Protein AF-A0AAI8YRB6-F1 (afdb_monomer_lite)

InterPro domains:
  IPR010730 Heterokaryon incompatibility [PF06985] (1-73)
  IPR052895 Heterokaryon Regulation/Transcriptional Modulator [PTHR24148] (1-99)

Radius of gyration: 14.08 Å; chains: 1; bounding box: 38×23×35 Å

Sequence (103 aa):
MHEIYQKATRTIAWLGEGEDDGEFALGSGYAGRKALVEPHLVDGYDKEYETRGWTAVLALMKRPCWQRLWVMQGIALSSQPPRAMCGRTGIQWGTLTAALAHE

pLDDT: mean 84.1, std 7.28, range [53.16, 92.31]

Secondary structure (DSSP, 8-state):
-HHHHHH-S--EEE---STTTHHHHSTTTHHHHHHHS-GGGSTT--HHHHHHHHHHHHHHHTSGGGG-HHHHHHHHS-SS--EEEETTEEEEHHHHHHHHH--

Foldseek 3Di:
DLVVQAPDPAFEQELEACPLVLQLLAAVHQLLCLQPPPQVPDVVRDPVSVVSNVSNVVVSVPGCSVVDPVSVCSCPSHNDFHWYDHHPGIDGNVSNVSSVVPD

Organism: NCBI:txid111012

Structure (mmCIF, N/CA/C/O backbone):
data_AF-A0AAI8YRB6-F1
#
_entry.id   AF-A0AAI8YRB6-F1
#
loop_
_atom_site.group_PDB
_atom_site.id
_atom_site.type_symbol
_atom_site.label_atom_id
_atom_site.label_alt_id
_atom_site.label_comp_id
_atom_site.label_asym_id
_atom_site.label_entity_id
_atom_site.label_seq_id
_atom_site.pdbx_PDB_ins_code
_atom_site.Cartn_x
_atom_site.Cartn_y
_atom_site.Cartn_z
_atom_site.occupancy
_atom_site.B_iso_or_equiv
_atom_site.auth_seq_id
_atom_site.auth_comp_id
_atom_site.auth_asym_id
_atom_site.auth_atom_id
_atom_site.pdbx_PDB_model_num
ATOM 1 N N . MET A 1 1 ? -15.456 1.646 14.570 1.00 68.19 1 MET A N 1
ATOM 2 C CA . MET A 1 1 ? -14.446 1.334 13.529 1.00 68.19 1 MET A CA 1
ATOM 3 C C . MET A 1 1 ? -13.039 1.204 14.101 1.00 68.19 1 MET A C 1
ATOM 5 O O . MET A 1 1 ? -12.440 0.163 13.887 1.00 68.19 1 MET A O 1
ATOM 9 N N . HIS A 1 2 ? -12.534 2.177 14.871 1.00 74.31 2 HIS A N 1
ATOM 10 C CA . HIS A 1 2 ? -11.215 2.093 15.527 1.00 74.31 2 HIS A CA 1
ATOM 11 C C . HIS A 1 2 ? -10.998 0.797 16.332 1.00 74.31 2 HIS A C 1
ATOM 13 O O . HIS A 1 2 ? -10.005 0.111 16.124 1.00 74.31 2 HIS A O 1
ATOM 19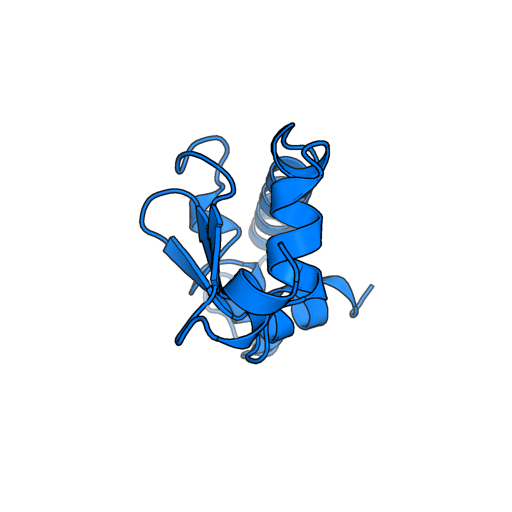 N N . GLU A 1 3 ? -11.968 0.399 17.162 1.00 80.81 3 GLU A N 1
ATOM 20 C CA . GLU A 1 3 ? -11.866 -0.833 17.961 1.00 80.81 3 GLU A CA 1
ATOM 21 C C . GLU A 1 3 ? -11.701 -2.111 17.129 1.00 80.81 3 GLU A C 1
ATOM 23 O O . GLU A 1 3 ? -11.090 -3.066 17.599 1.00 80.81 3 GLU A O 1
ATOM 28 N N . ILE A 1 4 ? -12.228 -2.141 15.899 1.00 81.62 4 ILE A N 1
ATOM 29 C CA . ILE A 1 4 ? -12.124 -3.306 15.012 1.00 81.62 4 ILE A CA 1
ATOM 30 C C . ILE A 1 4 ? -10.680 -3.444 14.526 1.00 81.62 4 ILE A C 1
ATOM 32 O O . ILE A 1 4 ? -10.100 -4.518 14.643 1.00 81.62 4 ILE A O 1
ATOM 36 N N . TYR A 1 5 ? -10.076 -2.354 14.045 1.00 80.69 5 TYR A N 1
ATOM 37 C CA . TYR A 1 5 ? -8.688 -2.362 13.570 1.00 80.69 5 TYR A CA 1
ATOM 38 C C . TYR A 1 5 ? -7.672 -2.526 14.705 1.00 80.69 5 TYR A C 1
ATOM 40 O O . TYR A 1 5 ? -6.656 -3.190 14.520 1.00 80.69 5 TYR A O 1
ATOM 48 N N . GLN A 1 6 ? -7.965 -2.005 15.899 1.00 80.81 6 GLN A N 1
ATOM 49 C CA . GLN A 1 6 ? -7.118 -2.225 17.071 1.00 80.81 6 GLN A CA 1
ATOM 50 C C . GLN A 1 6 ? -7.127 -3.680 17.552 1.00 80.81 6 GLN A C 1
ATOM 52 O O . GLN A 1 6 ? -6.080 -4.198 17.939 1.00 80.81 6 GLN A O 1
ATOM 57 N N . LYS A 1 7 ? -8.294 -4.337 17.547 1.00 85.56 7 LYS A N 1
ATOM 58 C CA . LYS A 1 7 ? -8.442 -5.727 18.011 1.00 85.56 7 LYS A CA 1
ATOM 59 C C . LYS A 1 7 ? -8.115 -6.762 16.930 1.00 85.56 7 LYS A C 1
ATOM 61 O O . LYS A 1 7 ? -8.029 -7.948 17.241 1.00 85.56 7 LYS A O 1
ATOM 66 N N . ALA A 1 8 ? -7.944 -6.345 15.677 1.00 84.81 8 ALA A N 1
ATOM 67 C CA . ALA A 1 8 ? -7.574 -7.240 14.591 1.00 84.81 8 ALA A CA 1
ATOM 68 C C . ALA A 1 8 ? -6.159 -7.796 14.801 1.00 84.81 8 ALA A C 1
ATOM 70 O O . ALA A 1 8 ? -5.210 -7.054 15.036 1.00 84.81 8 ALA A O 1
ATOM 71 N N . THR A 1 9 ? -5.997 -9.112 14.646 1.00 86.31 9 THR A N 1
ATOM 72 C CA . THR A 1 9 ? -4.676 -9.761 14.699 1.00 86.31 9 THR A CA 1
ATOM 73 C C . THR A 1 9 ? -3.753 -9.261 13.589 1.00 86.31 9 THR A C 1
ATOM 75 O O . THR A 1 9 ? -2.540 -9.203 13.764 1.00 86.31 9 THR A O 1
ATOM 78 N N . ARG A 1 10 ? -4.319 -8.921 12.425 1.00 86.62 10 ARG A N 1
ATOM 79 C CA . ARG A 1 10 ? -3.587 -8.361 11.292 1.00 86.62 10 ARG A CA 1
ATOM 80 C C . ARG A 1 10 ? -4.535 -7.614 10.368 1.00 86.62 10 ARG A C 1
ATOM 82 O O . ARG A 1 10 ? -5.579 -8.147 10.001 1.00 86.62 10 ARG A O 1
ATOM 89 N N . THR A 1 11 ? -4.119 -6.432 9.930 1.00 90.69 11 THR A N 1
ATOM 90 C CA . THR A 1 11 ? -4.840 -5.657 8.917 1.00 90.69 11 THR A CA 1
ATOM 91 C C . THR A 1 11 ? -4.179 -5.818 7.553 1.00 90.69 11 THR A C 1
ATOM 93 O O . THR A 1 11 ? -2.951 -5.781 7.433 1.00 90.69 11 THR A O 1
ATOM 96 N N . ILE A 1 12 ? -4.998 -6.008 6.519 1.00 89.38 12 ILE A N 1
ATOM 97 C CA . ILE A 1 12 ? -4.558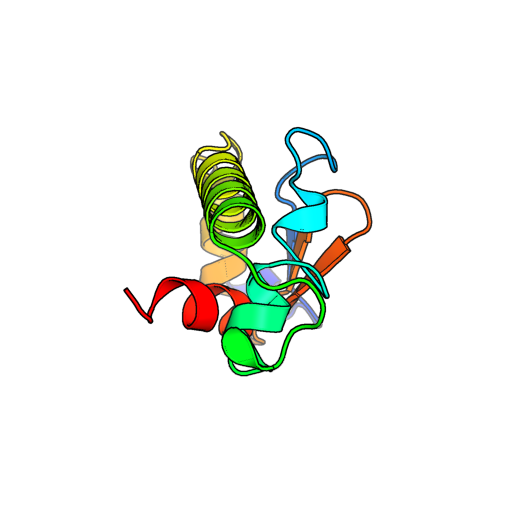 -6.096 5.127 1.00 89.38 12 ILE A CA 1
ATOM 98 C C . ILE A 1 12 ? -5.104 -4.889 4.367 1.00 89.38 12 ILE A C 1
ATOM 100 O O . ILE A 1 12 ? -6.311 -4.660 4.341 1.00 89.38 12 ILE A O 1
ATOM 104 N N . ALA A 1 13 ? -4.209 -4.146 3.724 1.00 89.19 13 ALA A N 1
ATOM 105 C CA . ALA A 1 13 ? -4.561 -3.142 2.733 1.00 89.19 13 ALA A CA 1
ATOM 106 C C . ALA A 1 13 ? -4.573 -3.812 1.354 1.00 89.19 13 ALA A C 1
ATOM 108 O O . ALA A 1 13 ? -3.516 -4.098 0.790 1.00 89.19 13 ALA A O 1
ATOM 109 N N . TRP A 1 14 ? -5.767 -4.111 0.837 1.00 89.75 14 TRP A N 1
ATOM 110 C CA . TRP A 1 14 ? -5.934 -4.675 -0.503 1.00 89.75 14 TRP A CA 1
ATOM 111 C C . TRP A 1 14 ? -5.907 -3.565 -1.554 1.00 89.75 14 TRP A C 1
ATOM 113 O O . TRP A 1 14 ? -6.796 -2.712 -1.590 1.00 89.75 14 TRP A O 1
ATOM 123 N N . LEU A 1 15 ? -4.886 -3.586 -2.406 1.00 88.00 15 LEU A N 1
ATOM 124 C CA . LEU A 1 15 ? -4.606 -2.547 -3.397 1.00 88.00 15 LEU A CA 1
ATOM 125 C C . LEU A 1 15 ? -5.161 -2.883 -4.784 1.00 88.00 15 LEU A C 1
ATOM 127 O O . LEU A 1 15 ? -4.960 -2.124 -5.728 1.00 88.00 15 LEU A O 1
ATOM 131 N N . GLY A 1 16 ? -5.881 -3.997 -4.912 1.00 86.19 16 GLY A N 1
ATOM 132 C CA . GLY A 1 16 ? -6.461 -4.472 -6.165 1.00 86.19 16 GLY A CA 1
ATOM 133 C C . GLY A 1 16 ? -5.720 -5.673 -6.743 1.00 86.19 16 GLY A C 1
ATOM 134 O O . GLY A 1 16 ? -4.844 -6.254 -6.103 1.00 86.19 16 GLY A O 1
ATOM 135 N N . GLU A 1 17 ? -6.097 -6.032 -7.964 1.00 87.94 17 GLU A N 1
ATOM 136 C CA . GLU A 1 17 ? -5.517 -7.154 -8.700 1.00 87.94 17 GLU A CA 1
ATOM 137 C C . GLU A 1 17 ? -4.071 -6.875 -9.133 1.00 87.94 17 GLU A C 1
ATOM 139 O O . GLU A 1 17 ? -3.610 -5.728 -9.139 1.00 87.94 17 GLU A O 1
ATOM 144 N N . GLY A 1 18 ? -3.360 -7.937 -9.515 1.00 82.75 18 GLY A N 1
ATOM 145 C CA . GLY A 1 18 ? -1.958 -7.902 -9.948 1.00 82.75 18 GLY A CA 1
ATOM 146 C C . GLY A 1 18 ? -1.686 -7.230 -11.300 1.00 82.75 18 GLY A C 1
ATOM 147 O O . GLY A 1 18 ? -0.586 -7.362 -11.829 1.00 82.75 18 GLY A O 1
ATOM 148 N N . GLU A 1 19 ? -2.669 -6.528 -11.859 1.00 82.44 19 GLU A N 1
ATOM 149 C CA . GLU A 1 19 ? -2.577 -5.778 -13.116 1.00 82.44 19 GLU A CA 1
ATOM 150 C C . GLU A 1 19 ? -1.571 -4.612 -13.016 1.00 82.44 19 GLU A C 1
ATOM 152 O O . GLU A 1 19 ? -1.146 -4.237 -11.920 1.00 82.44 19 GLU A O 1
ATOM 157 N N . ASP A 1 20 ? -1.184 -4.028 -14.153 1.00 78.81 20 ASP A N 1
ATOM 158 C CA . ASP A 1 20 ? -0.277 -2.868 -14.237 1.00 78.81 20 ASP A CA 1
ATOM 159 C C . ASP A 1 20 ? 1.048 -3.038 -13.470 1.00 78.81 20 ASP A C 1
ATOM 161 O O . ASP A 1 20 ? 1.500 -2.129 -12.771 1.00 78.81 20 ASP A O 1
ATOM 165 N N . ASP A 1 21 ? 1.654 -4.229 -13.543 1.00 80.69 21 ASP A N 1
ATOM 166 C CA . ASP A 1 21 ? 2.876 -4.578 -12.803 1.00 80.69 21 ASP A CA 1
ATOM 167 C C . ASP A 1 21 ? 2.738 -4.425 -11.268 1.00 80.69 21 ASP A C 1
ATOM 169 O O . ASP A 1 21 ? 3.727 -4.351 -10.536 1.00 80.69 21 ASP A O 1
ATOM 173 N N . GLY A 1 22 ? 1.514 -4.437 -10.731 1.00 76.56 22 GLY A N 1
ATOM 174 C CA . GLY A 1 22 ? 1.259 -4.255 -9.302 1.00 76.56 22 GLY A CA 1
ATOM 175 C C . GLY A 1 22 ? 1.869 -5.350 -8.417 1.00 76.56 22 GLY A C 1
ATOM 176 O O . GLY A 1 22 ? 2.263 -5.074 -7.282 1.00 76.56 22 GLY A O 1
ATOM 177 N N . GLU A 1 23 ? 2.002 -6.577 -8.928 1.00 83.50 23 GLU A N 1
ATOM 178 C CA . GLU A 1 23 ? 2.742 -7.643 -8.239 1.00 83.50 23 GLU A CA 1
ATOM 179 C C . GLU A 1 23 ? 4.255 -7.409 -8.270 1.00 83.50 23 GLU A C 1
ATOM 181 O O . GLU A 1 23 ? 4.928 -7.697 -7.283 1.00 83.50 23 GLU A O 1
ATOM 186 N N . PHE A 1 24 ? 4.783 -6.837 -9.357 1.00 85.81 24 PHE A N 1
ATOM 187 C CA . PHE A 1 24 ? 6.193 -6.462 -9.468 1.00 85.81 24 PHE A CA 1
ATOM 188 C C . PHE A 1 24 ? 6.539 -5.257 -8.583 1.00 85.81 24 PHE A C 1
ATOM 190 O O . PHE A 1 24 ? 7.650 -5.174 -8.065 1.00 85.81 24 PHE A O 1
ATOM 197 N N . ALA A 1 25 ? 5.590 -4.351 -8.336 1.00 86.81 25 ALA A N 1
ATOM 198 C CA . ALA A 1 25 ? 5.776 -3.241 -7.406 1.00 86.81 25 ALA A CA 1
ATOM 199 C C . ALA A 1 25 ? 6.003 -3.712 -5.954 1.00 86.81 25 ALA A C 1
ATOM 201 O O . ALA A 1 25 ? 6.716 -3.047 -5.202 1.00 86.81 25 ALA A O 1
ATOM 202 N N . LEU A 1 26 ? 5.415 -4.845 -5.546 1.00 87.31 26 LEU A N 1
ATOM 203 C CA . LEU A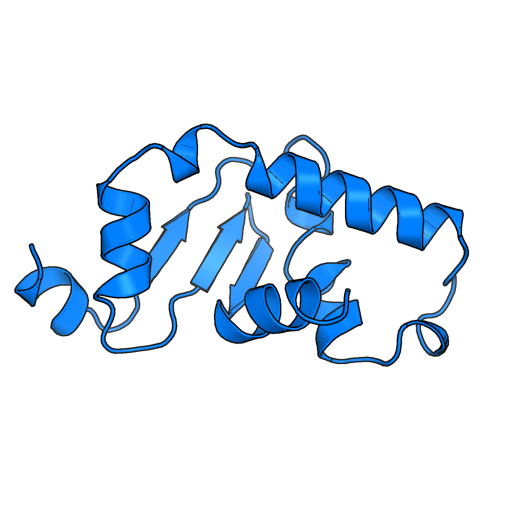 1 26 ? 5.381 -5.318 -4.156 1.00 87.31 26 LEU A CA 1
ATOM 204 C C . LEU A 1 26 ? 6.219 -6.586 -3.905 1.00 87.31 26 LEU A C 1
ATOM 206 O O . LEU A 1 26 ? 6.761 -7.221 -4.803 1.00 87.31 26 LEU A O 1
ATOM 210 N N . GLY A 1 27 ? 6.304 -6.985 -2.631 1.00 79.75 27 GLY A N 1
ATOM 211 C CA . GLY A 1 27 ? 6.903 -8.251 -2.195 1.00 79.75 27 GLY A CA 1
ATOM 212 C C . GLY A 1 27 ? 8.396 -8.334 -2.508 1.00 79.75 27 GLY A C 1
ATOM 213 O O . GLY A 1 27 ? 9.124 -7.386 -2.251 1.00 79.75 27 GLY A O 1
ATOM 214 N N . SER A 1 28 ? 8.851 -9.456 -3.072 1.00 70.00 28 SER A N 1
ATOM 215 C CA . SER A 1 28 ? 10.224 -9.629 -3.579 1.00 70.00 28 SER A CA 1
ATOM 216 C C . SER A 1 28 ? 10.485 -8.924 -4.922 1.00 70.00 28 SER A C 1
ATOM 218 O O . SER A 1 28 ? 11.526 -9.162 -5.539 1.00 70.00 28 SER A O 1
ATOM 220 N N . GLY A 1 29 ? 9.535 -8.119 -5.405 1.00 81.56 29 GLY A N 1
ATOM 221 C CA . GLY A 1 29 ? 9.694 -7.230 -6.550 1.00 81.56 29 GLY A CA 1
ATOM 222 C C . GLY A 1 29 ? 10.478 -5.961 -6.197 1.00 81.56 29 GLY A C 1
ATOM 223 O O . GLY A 1 29 ? 11.403 -5.999 -5.384 1.00 81.56 29 GLY A O 1
ATOM 224 N N . TYR A 1 30 ? 10.117 -4.827 -6.796 1.00 84.19 30 TYR A N 1
ATOM 225 C CA . TYR A 1 30 ? 10.886 -3.587 -6.700 1.00 84.19 30 TYR A CA 1
ATOM 226 C C . TYR A 1 30 ? 10.920 -3.002 -5.282 1.00 84.19 30 TYR A C 1
ATOM 228 O O . TYR A 1 30 ? 12.010 -2.820 -4.743 1.00 84.19 30 TYR A O 1
ATOM 236 N N . ALA A 1 31 ? 9.771 -2.761 -4.632 1.00 84.19 31 ALA A N 1
ATOM 237 C CA . ALA A 1 31 ? 9.760 -2.099 -3.322 1.00 84.19 31 ALA A CA 1
ATOM 238 C C . ALA A 1 31 ? 10.476 -2.914 -2.233 1.00 84.19 31 ALA A C 1
ATOM 240 O O . ALA A 1 31 ? 11.229 -2.356 -1.439 1.00 84.19 31 ALA A O 1
ATOM 241 N N . GLY A 1 32 ? 10.287 -4.238 -2.193 1.00 82.69 32 GLY A N 1
ATOM 242 C CA . GLY A 1 32 ? 10.983 -5.056 -1.199 1.00 82.69 32 GLY A CA 1
ATOM 243 C C . GLY A 1 32 ? 12.464 -5.210 -1.485 1.00 82.69 32 GLY A C 1
ATOM 244 O O . GLY A 1 32 ? 13.238 -5.212 -0.536 1.00 82.69 32 GLY A O 1
ATOM 245 N N . ARG A 1 33 ? 12.886 -5.261 -2.756 1.00 83.31 33 ARG A N 1
ATOM 246 C CA . ARG A 1 33 ? 14.316 -5.225 -3.085 1.00 83.31 33 ARG A CA 1
ATOM 247 C C . ARG A 1 33 ? 14.925 -3.886 -2.706 1.00 83.31 33 ARG A C 1
ATOM 249 O O . ARG A 1 33 ? 15.866 -3.905 -1.936 1.00 83.31 33 ARG A O 1
ATOM 256 N N . LYS A 1 34 ? 14.338 -2.755 -3.114 1.00 81.88 34 LYS A N 1
ATOM 257 C CA . LYS A 1 34 ? 14.827 -1.406 -2.768 1.00 81.88 34 LYS A CA 1
ATOM 258 C C . LYS A 1 34 ? 14.957 -1.193 -1.252 1.00 81.88 34 LYS A C 1
ATOM 260 O O . LYS A 1 34 ? 15.861 -0.494 -0.817 1.00 81.88 34 LYS A O 1
ATOM 265 N N . ALA A 1 35 ? 14.066 -1.782 -0.451 1.00 81.44 35 ALA A N 1
ATOM 266 C CA . ALA A 1 35 ? 14.079 -1.632 1.005 1.00 81.44 35 ALA A CA 1
ATOM 267 C C . ALA A 1 35 ? 14.971 -2.637 1.762 1.00 81.44 35 ALA A C 1
ATOM 269 O O . ALA A 1 35 ? 15.359 -2.350 2.891 1.00 81.44 35 ALA A O 1
ATOM 270 N N . LEU A 1 36 ? 15.239 -3.825 1.206 1.00 75.25 36 LEU A N 1
ATOM 271 C CA . LEU A 1 36 ? 15.972 -4.903 1.895 1.00 75.25 36 LEU A CA 1
ATOM 272 C C . LEU A 1 36 ? 17.370 -5.160 1.322 1.00 75.25 36 LEU A C 1
ATOM 274 O O . LEU A 1 36 ? 18.192 -5.787 1.986 1.00 75.25 36 LEU A O 1
ATOM 278 N N . VAL A 1 37 ? 17.622 -4.734 0.088 1.00 74.88 37 VAL A N 1
ATOM 279 C CA . VAL A 1 37 ? 18.846 -4.988 -0.670 1.00 74.88 37 VAL A CA 1
ATOM 280 C C . VAL A 1 37 ? 19.277 -3.675 -1.309 1.00 74.88 37 VAL A C 1
ATOM 282 O O . VAL A 1 37 ? 18.456 -2.961 -1.885 1.00 74.88 37 VAL A O 1
ATOM 285 N N . GLU A 1 38 ? 20.565 -3.339 -1.236 1.00 67.94 38 GLU A N 1
ATOM 286 C CA . GLU A 1 38 ? 21.034 -2.173 -1.976 1.00 67.94 38 GLU A CA 1
ATOM 287 C C . GLU A 1 38 ? 20.804 -2.398 -3.479 1.00 67.94 38 GLU A C 1
ATOM 289 O O . GLU A 1 38 ? 21.151 -3.467 -3.988 1.00 67.94 38 GLU A O 1
ATOM 294 N N . PRO A 1 39 ? 20.218 -1.431 -4.206 1.00 64.62 39 PRO A N 1
ATOM 295 C CA . PRO A 1 39 ? 19.733 -1.661 -5.566 1.00 64.62 39 PRO A CA 1
ATOM 296 C C . PRO A 1 39 ? 20.800 -2.244 -6.508 1.00 64.62 39 PRO A C 1
ATOM 298 O O . PRO A 1 39 ? 20.519 -3.152 -7.281 1.00 64.62 39 PRO A O 1
ATOM 301 N N . HIS A 1 40 ? 22.053 -1.811 -6.356 1.00 67.38 40 HIS A N 1
ATOM 302 C CA . HIS A 1 40 ? 23.201 -2.248 -7.156 1.00 67.38 40 HIS A CA 1
ATOM 303 C C . HIS A 1 40 ? 23.663 -3.698 -6.905 1.00 67.38 40 HIS A C 1
ATOM 305 O O . HIS A 1 40 ? 24.491 -4.208 -7.654 1.00 67.38 40 HIS A O 1
ATOM 311 N N . LEU A 1 41 ? 23.154 -4.365 -5.864 1.00 69.62 41 LEU A N 1
ATOM 312 C CA . LEU A 1 41 ? 23.417 -5.781 -5.575 1.00 69.62 41 LEU A CA 1
ATOM 313 C C . LEU A 1 41 ? 22.362 -6.709 -6.197 1.00 69.62 41 LEU A C 1
ATOM 315 O O . LEU A 1 41 ? 22.454 -7.931 -6.067 1.00 69.62 41 LEU A O 1
ATOM 319 N N . VAL A 1 42 ? 21.339 -6.148 -6.848 1.00 72.00 42 VAL A N 1
ATOM 320 C CA . VAL A 1 42 ? 20.324 -6.924 -7.558 1.00 72.00 42 VAL A CA 1
ATOM 321 C C . VAL A 1 42 ? 20.885 -7.350 -8.914 1.00 72.00 42 VAL A C 1
ATOM 323 O O . VAL A 1 42 ? 21.240 -6.519 -9.743 1.00 72.00 42 VAL A O 1
ATOM 326 N N . ASP A 1 43 ? 20.956 -8.659 -9.149 1.00 71.50 43 ASP A N 1
ATOM 327 C CA . ASP A 1 43 ? 21.351 -9.196 -10.452 1.00 71.50 43 ASP A CA 1
ATOM 328 C C . ASP A 1 43 ? 20.374 -8.719 -11.543 1.00 71.50 43 ASP A C 1
ATOM 330 O O . ASP A 1 43 ? 19.153 -8.794 -11.363 1.00 71.50 43 ASP A O 1
ATOM 334 N N . GLY A 1 44 ? 20.907 -8.171 -12.637 1.00 73.25 44 GLY A N 1
ATOM 335 C CA . GLY A 1 44 ? 20.117 -7.490 -13.669 1.00 73.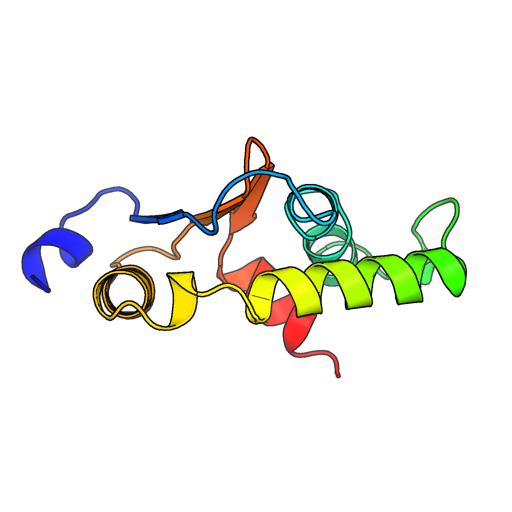25 44 GLY A CA 1
ATOM 336 C C . GLY A 1 44 ? 19.610 -6.091 -13.290 1.00 73.25 44 GLY A C 1
ATOM 337 O O . GLY A 1 44 ? 18.671 -5.606 -13.918 1.00 73.25 44 GLY A O 1
ATOM 338 N N . TYR A 1 45 ? 20.190 -5.435 -12.275 1.00 76.75 45 TYR A N 1
ATOM 339 C CA . TYR A 1 45 ? 19.894 -4.031 -11.985 1.00 76.75 45 TYR A CA 1
ATOM 340 C C . TYR A 1 45 ? 20.449 -3.121 -13.081 1.00 76.75 45 TYR A C 1
ATOM 342 O O . TYR A 1 45 ? 21.655 -2.886 -13.177 1.00 76.75 45 TYR A O 1
ATOM 350 N N . ASP A 1 46 ? 19.549 -2.572 -13.883 1.00 84.38 46 ASP A N 1
ATOM 351 C CA . ASP A 1 46 ? 19.842 -1.501 -14.818 1.00 84.38 46 ASP A CA 1
ATOM 352 C C . ASP A 1 46 ? 18.813 -0.365 -14.695 1.00 84.38 46 ASP A C 1
ATOM 354 O O . ASP A 1 46 ? 17.862 -0.399 -13.904 1.00 84.38 46 ASP A O 1
ATOM 358 N N . LYS A 1 47 ? 19.020 0.684 -15.492 1.00 85.06 47 LYS A N 1
ATOM 359 C CA . LYS A 1 47 ? 18.137 1.852 -15.511 1.00 85.06 47 LYS A CA 1
ATOM 360 C C . LYS A 1 47 ? 16.716 1.504 -15.970 1.00 85.06 47 LYS A C 1
ATOM 362 O O . LYS A 1 47 ? 15.767 2.185 -15.578 1.00 85.06 47 LYS A O 1
ATOM 367 N N . GLU A 1 48 ? 16.554 0.479 -16.804 1.00 87.12 48 GLU A N 1
ATOM 368 C CA . GLU A 1 48 ? 15.249 0.038 -17.294 1.00 87.12 48 GLU A CA 1
ATOM 369 C C . GLU A 1 48 ? 14.463 -0.658 -16.177 1.00 87.12 48 GLU A C 1
ATOM 371 O O . GLU A 1 48 ? 13.304 -0.315 -15.937 1.00 87.12 48 GLU A O 1
ATOM 376 N N . TYR A 1 49 ? 15.118 -1.542 -15.420 1.00 86.06 49 TYR A N 1
ATOM 377 C CA . TYR A 1 49 ? 14.584 -2.176 -14.219 1.00 86.06 49 TYR A CA 1
ATOM 378 C C . TYR A 1 49 ? 14.139 -1.138 -13.185 1.00 86.06 49 TYR A C 1
ATOM 380 O O . TYR A 1 49 ? 13.023 -1.220 -12.664 1.00 86.06 49 TYR A O 1
ATOM 388 N N . GLU A 1 50 ? 14.979 -0.135 -12.913 1.00 86.00 50 GLU A N 1
ATOM 389 C CA . GLU A 1 50 ? 14.652 0.948 -11.984 1.00 86.00 50 GLU A CA 1
ATOM 390 C C . GLU A 1 50 ? 13.446 1.764 -12.464 1.00 86.00 50 GLU A C 1
ATOM 392 O O . GLU A 1 50 ? 12.500 1.985 -11.706 1.00 86.00 50 GLU A O 1
ATOM 397 N N . 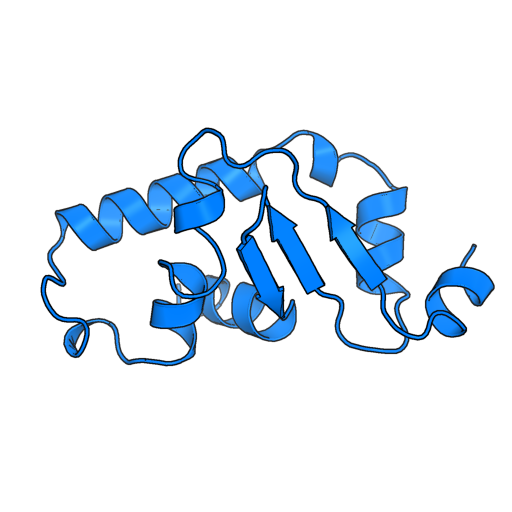THR A 1 51 ? 13.429 2.142 -13.745 1.00 88.56 51 THR A N 1
ATOM 398 C CA . THR A 1 51 ? 12.329 2.912 -14.342 1.00 88.56 51 THR A CA 1
ATOM 399 C C . THR A 1 51 ? 11.016 2.131 -14.306 1.00 88.56 51 THR A C 1
ATOM 401 O O . THR A 1 51 ? 9.980 2.680 -13.919 1.00 88.56 51 THR A O 1
ATOM 404 N N . ARG A 1 52 ? 11.037 0.843 -14.671 1.00 88.94 52 ARG A N 1
ATOM 405 C CA . ARG A 1 52 ? 9.861 -0.035 -14.612 1.00 88.94 52 ARG A CA 1
ATOM 406 C C . ARG A 1 52 ? 9.373 -0.206 -13.179 1.00 88.94 52 ARG A C 1
ATOM 408 O O . ARG A 1 52 ? 8.178 -0.082 -12.925 1.00 88.94 52 ARG A O 1
ATOM 415 N N . GLY A 1 53 ? 10.289 -0.453 -12.245 1.00 88.75 53 GLY A N 1
ATOM 416 C CA . GLY A 1 53 ? 9.972 -0.618 -10.831 1.00 88.75 53 GLY A CA 1
ATOM 417 C C . GLY A 1 53 ? 9.307 0.616 -10.242 1.00 88.75 53 GLY A C 1
ATOM 418 O O . GLY A 1 53 ? 8.255 0.511 -9.609 1.00 88.75 53 GLY A O 1
ATOM 419 N N . TRP A 1 54 ? 9.855 1.794 -10.534 1.00 87.31 54 TRP A N 1
ATOM 420 C CA . TRP A 1 54 ? 9.261 3.052 -10.104 1.00 87.31 54 TRP A CA 1
ATOM 421 C C . TRP A 1 54 ? 7.904 3.319 -10.758 1.00 87.31 54 TRP A C 1
ATOM 423 O O . TRP A 1 54 ? 6.947 3.691 -10.080 1.00 87.31 54 TRP A O 1
ATOM 433 N N . THR A 1 55 ? 7.778 3.049 -12.059 1.00 89.94 55 THR A N 1
ATOM 434 C CA . THR A 1 55 ? 6.508 3.187 -12.788 1.00 89.94 55 THR A CA 1
ATOM 435 C C . THR A 1 55 ? 5.423 2.292 -12.191 1.00 89.94 55 THR A C 1
ATOM 437 O O . THR A 1 55 ? 4.300 2.754 -11.983 1.00 89.94 55 THR A O 1
ATOM 440 N N . ALA A 1 56 ? 5.761 1.048 -11.843 1.00 90.12 56 ALA A N 1
ATOM 441 C CA . ALA A 1 56 ? 4.848 0.105 -11.206 1.00 90.12 56 ALA A CA 1
ATOM 442 C C . ALA A 1 56 ? 4.406 0.584 -9.810 1.00 90.12 56 ALA A C 1
ATOM 444 O O . ALA A 1 56 ? 3.220 0.543 -9.477 1.00 90.12 56 ALA A O 1
ATOM 445 N N . VAL A 1 57 ? 5.333 1.109 -8.999 1.00 89.00 57 VAL A N 1
ATOM 446 C CA . VAL A 1 57 ? 5.005 1.690 -7.685 1.00 89.00 57 VAL A CA 1
ATOM 447 C C . VAL A 1 57 ? 4.106 2.921 -7.830 1.00 89.00 57 VAL A C 1
ATOM 449 O O . VAL A 1 57 ? 3.102 3.033 -7.124 1.00 89.00 57 VAL A O 1
ATOM 452 N N . LEU A 1 58 ? 4.399 3.819 -8.772 1.00 88.69 58 LEU A N 1
ATOM 453 C CA . LEU A 1 58 ? 3.561 4.987 -9.045 1.00 88.69 58 LEU A CA 1
ATOM 454 C C . LEU A 1 58 ? 2.162 4.596 -9.534 1.00 88.69 58 LEU A C 1
ATOM 456 O O . LEU A 1 58 ? 1.178 5.197 -9.101 1.00 88.69 58 LEU A O 1
ATOM 460 N N . ALA A 1 59 ? 2.053 3.597 -10.414 1.00 90.00 59 ALA A N 1
ATOM 461 C CA . ALA A 1 59 ? 0.768 3.071 -10.867 1.00 90.00 59 ALA A CA 1
ATOM 462 C C . ALA A 1 59 ? -0.046 2.529 -9.684 1.00 90.00 59 ALA A C 1
ATOM 464 O O . ALA A 1 59 ? -1.220 2.869 -9.532 1.00 90.00 59 ALA A O 1
ATOM 465 N N . LEU A 1 60 ? 0.602 1.785 -8.780 1.00 89.44 60 LEU A N 1
ATOM 466 C CA . LEU A 1 60 ? -0.012 1.278 -7.556 1.00 89.44 60 LEU A CA 1
ATOM 467 C C . LEU A 1 60 ? -0.518 2.412 -6.649 1.00 89.44 60 LEU A C 1
ATOM 469 O O . LEU A 1 60 ? -1.638 2.330 -6.147 1.00 89.44 60 LEU A O 1
ATOM 473 N N . MET A 1 61 ? 0.260 3.485 -6.465 1.00 87.69 61 MET A N 1
ATOM 474 C CA . MET A 1 61 ? -0.118 4.644 -5.635 1.00 87.69 61 MET A CA 1
ATOM 475 C C . MET A 1 61 ? -1.231 5.508 -6.248 1.00 87.69 61 MET A C 1
ATOM 477 O O . MET A 1 61 ? -1.923 6.225 -5.530 1.00 87.69 61 MET A O 1
ATOM 481 N N . LYS A 1 62 ? -1.458 5.420 -7.562 1.00 89.31 62 LYS A N 1
ATOM 482 C CA . LYS A 1 62 ? -2.542 6.136 -8.258 1.00 89.31 62 LYS A CA 1
ATOM 483 C C . LYS A 1 62 ? -3.881 5.394 -8.240 1.00 89.31 62 LYS A C 1
ATOM 485 O O . LYS A 1 62 ? -4.876 5.927 -8.730 1.00 89.31 62 LYS A O 1
ATOM 490 N N . ARG A 1 63 ? -3.939 4.177 -7.688 1.00 89.69 63 ARG A N 1
ATOM 491 C CA . ARG A 1 63 ? -5.160 3.364 -7.718 1.00 89.69 63 ARG A CA 1
ATOM 492 C C . ARG A 1 63 ? -6.308 3.992 -6.909 1.00 89.69 63 ARG A C 1
ATOM 494 O O . ARG A 1 63 ? -6.089 4.499 -5.807 1.00 89.69 63 ARG A O 1
ATOM 501 N N . PRO A 1 64 ? -7.569 3.872 -7.366 1.00 88.69 64 PRO A N 1
ATOM 502 C CA . PRO A 1 64 ? -8.725 4.445 -6.667 1.00 88.69 64 PRO A CA 1
ATOM 503 C C . PRO A 1 64 ? -8.955 3.911 -5.246 1.00 88.69 64 PRO A C 1
ATOM 505 O O . PRO A 1 64 ? -9.677 4.529 -4.464 1.00 88.69 64 PRO A O 1
ATOM 508 N N . CYS A 1 65 ? -8.369 2.765 -4.882 1.00 86.31 65 CYS A N 1
ATOM 509 C CA . CYS A 1 65 ? -8.485 2.211 -3.533 1.00 86.31 65 CYS A CA 1
ATOM 510 C C . CYS A 1 65 ? -7.997 3.189 -2.454 1.00 86.31 65 CYS A C 1
ATOM 512 O O . CYS A 1 65 ? -8.592 3.236 -1.382 1.00 86.31 65 CYS A O 1
ATOM 514 N N . TRP A 1 66 ? -7.000 4.027 -2.753 1.00 87.31 66 TRP A N 1
ATOM 515 C CA . TRP A 1 66 ? -6.456 5.015 -1.814 1.00 87.31 66 TRP A CA 1
ATOM 516 C C . TRP A 1 66 ? -7.424 6.146 -1.470 1.00 87.31 66 TRP A C 1
ATOM 518 O O . TRP A 1 66 ? -7.314 6.755 -0.412 1.00 87.31 66 TRP A O 1
ATOM 528 N N . GLN A 1 67 ? -8.419 6.397 -2.322 1.00 87.75 67 GLN A N 1
ATOM 529 C CA . GLN A 1 67 ? -9.455 7.401 -2.067 1.00 87.75 67 GLN A CA 1
ATOM 530 C C . GLN A 1 67 ? -10.526 6.897 -1.089 1.00 87.75 67 GLN A C 1
ATOM 532 O O . GLN A 1 67 ? -11.391 7.656 -0.650 1.00 87.75 67 GLN A O 1
ATOM 537 N N . ARG A 1 68 ? -10.503 5.605 -0.740 1.00 88.19 68 ARG A N 1
ATOM 538 C CA . ARG A 1 68 ? -11.498 4.997 0.140 1.00 88.19 68 ARG A CA 1
ATOM 539 C C . ARG A 1 68 ? -11.067 5.151 1.593 1.00 88.19 68 AR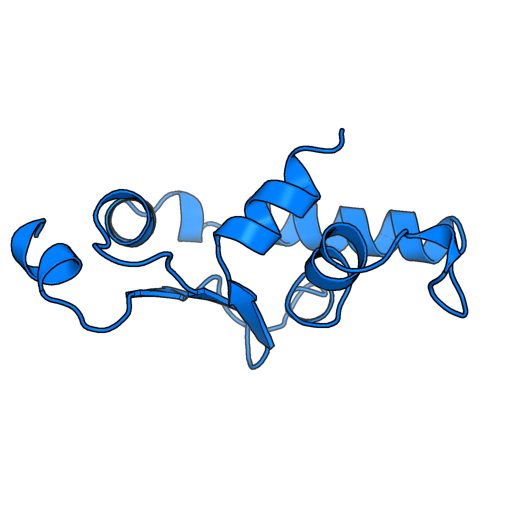G A C 1
ATOM 541 O O . ARG A 1 68 ? -10.067 4.581 2.022 1.00 88.19 68 ARG A O 1
ATOM 548 N N . LEU A 1 69 ? -11.886 5.849 2.380 1.00 87.06 69 LEU A N 1
ATOM 549 C CA . LEU A 1 69 ? -11.622 6.115 3.797 1.00 87.06 69 LEU A CA 1
ATOM 550 C C . LEU A 1 69 ? -11.295 4.847 4.603 1.00 87.06 69 LEU A C 1
ATOM 552 O O . LEU A 1 69 ? -10.427 4.878 5.469 1.00 87.06 69 LEU A O 1
ATOM 556 N N . TRP A 1 70 ? -11.948 3.720 4.309 1.00 84.12 70 TRP A N 1
ATOM 557 C CA . TRP A 1 70 ? -11.715 2.467 5.030 1.00 84.12 70 TRP A CA 1
ATOM 558 C C . TRP A 1 70 ? -10.320 1.869 4.784 1.00 84.12 70 TRP A C 1
ATOM 560 O O . TRP A 1 70 ? -9.790 1.232 5.691 1.00 84.12 70 TRP A O 1
ATOM 570 N N . VAL A 1 71 ? -9.695 2.113 3.624 1.00 86.38 71 VAL A N 1
ATOM 571 C CA . VAL A 1 71 ? -8.303 1.701 3.354 1.00 86.38 71 VAL A CA 1
ATOM 572 C C . VAL A 1 71 ? -7.357 2.498 4.247 1.00 86.38 71 VAL A C 1
ATOM 574 O O . VAL A 1 71 ? -6.541 1.922 4.964 1.00 86.38 71 VAL A O 1
ATOM 577 N N . MET A 1 72 ? -7.535 3.820 4.280 1.00 87.44 72 MET A N 1
ATOM 578 C CA . MET A 1 72 ? -6.719 4.716 5.103 1.00 87.44 72 MET A CA 1
ATOM 579 C C . MET A 1 72 ? -6.893 4.436 6.599 1.00 87.44 72 MET A C 1
ATOM 581 O O . MET A 1 72 ? -5.914 4.389 7.338 1.00 87.44 72 MET A O 1
ATOM 585 N N . GLN A 1 73 ? -8.126 4.185 7.046 1.00 86.62 73 GLN A N 1
ATOM 586 C CA . GLN A 1 73 ? -8.411 3.806 8.431 1.00 86.62 73 GLN A CA 1
ATOM 587 C C . GLN A 1 73 ? -7.787 2.462 8.800 1.00 86.62 73 GLN A C 1
ATOM 589 O O . GLN A 1 73 ? -7.212 2.349 9.877 1.00 86.62 73 GLN A O 1
ATOM 594 N N . GLY A 1 74 ? -7.866 1.462 7.919 1.00 85.44 74 GLY A N 1
ATOM 595 C CA . GLY A 1 74 ? -7.230 0.170 8.158 1.00 85.44 74 GLY A CA 1
ATOM 596 C C . GLY A 1 74 ? -5.717 0.294 8.294 1.00 85.44 74 GLY A C 1
ATOM 597 O O . GLY A 1 74 ? -5.117 -0.387 9.116 1.00 85.44 74 GLY A O 1
ATOM 598 N N . ILE A 1 75 ? -5.095 1.206 7.552 1.00 87.69 75 ILE A N 1
ATOM 599 C CA . ILE A 1 75 ? -3.655 1.431 7.659 1.00 87.69 75 ILE A CA 1
ATOM 600 C C . ILE A 1 75 ? -3.296 2.189 8.940 1.00 87.69 75 ILE A C 1
ATOM 602 O O . ILE A 1 75 ? -2.415 1.761 9.681 1.00 87.69 75 ILE A O 1
ATOM 606 N N . ALA A 1 76 ? -3.985 3.299 9.209 1.00 87.38 76 ALA A N 1
ATOM 607 C CA . ALA A 1 76 ? -3.634 4.220 10.286 1.00 87.38 76 ALA A CA 1
ATOM 608 C C . ALA A 1 76 ? -4.032 3.728 11.687 1.00 87.38 76 ALA A C 1
ATOM 610 O O . ALA A 1 76 ? -3.400 4.105 12.668 1.00 87.38 76 ALA A O 1
ATOM 611 N N . LEU A 1 77 ? -5.092 2.923 11.796 1.00 88.31 77 LEU A N 1
ATOM 612 C CA . LEU A 1 77 ? -5.676 2.514 13.081 1.00 88.31 77 LEU A CA 1
ATOM 613 C C . LEU A 1 77 ? -5.321 1.075 13.478 1.00 88.31 77 LEU A C 1
ATOM 615 O O . LEU A 1 77 ? -5.800 0.581 14.499 1.00 88.31 77 LEU A O 1
ATOM 619 N N . SER A 1 78 ? -4.526 0.385 12.661 1.00 86.88 78 SER A N 1
ATOM 620 C CA . SER A 1 78 ? -4.094 -0.982 12.941 1.00 86.88 78 SER A CA 1
ATOM 621 C C . SER A 1 78 ? -3.111 -1.008 14.112 1.00 86.88 78 SER A C 1
ATOM 623 O O . SER A 1 78 ? -2.149 -0.245 14.140 1.00 86.88 78 SER A O 1
ATOM 625 N N . SER A 1 79 ? -3.323 -1.920 15.064 1.00 84.75 79 SER A N 1
ATOM 626 C CA . SER A 1 79 ? -2.423 -2.104 16.217 1.00 84.75 79 SER A CA 1
ATOM 627 C C . SER A 1 79 ? -1.073 -2.721 15.841 1.00 84.75 79 SER A C 1
ATOM 629 O O . SER A 1 79 ? -0.088 -2.551 16.558 1.00 84.75 79 SER A O 1
ATOM 631 N N . GLN A 1 80 ? -1.014 -3.421 14.707 1.00 86.50 80 GLN A N 1
ATOM 632 C CA . GLN A 1 80 ? 0.214 -3.943 14.110 1.00 86.50 80 GLN A CA 1
ATOM 633 C C . GLN A 1 80 ? 0.449 -3.325 12.728 1.00 86.50 80 GLN A C 1
ATOM 635 O O . GLN A 1 80 ? -0.531 -2.982 12.057 1.00 86.50 80 GLN A O 1
ATOM 640 N N . PRO A 1 81 ? 1.709 -3.242 12.251 1.00 87.81 81 PRO A N 1
ATOM 641 C CA . PRO A 1 81 ? 2.001 -2.796 10.895 1.00 87.81 81 PRO A CA 1
ATOM 642 C C . PRO A 1 81 ? 1.184 -3.594 9.865 1.00 87.81 81 PRO A C 1
ATOM 644 O O . PRO A 1 81 ? 1.288 -4.827 9.825 1.00 87.81 81 PRO A O 1
ATOM 647 N N . PRO A 1 82 ? 0.350 -2.930 9.047 1.00 91.75 82 PRO A N 1
ATOM 648 C CA . PRO A 1 82 ? -0.509 -3.618 8.097 1.00 91.75 82 PRO A CA 1
ATOM 649 C C . PRO A 1 82 ? 0.321 -4.273 6.989 1.00 91.75 82 PRO A C 1
ATOM 651 O O . PRO A 1 82 ? 1.497 -3.961 6.774 1.00 91.75 82 PRO A O 1
ATOM 654 N N . ARG A 1 83 ? -0.298 -5.196 6.255 1.00 92.31 83 ARG A N 1
ATOM 655 C CA . ARG A 1 83 ? 0.295 -5.772 5.043 1.00 92.31 83 ARG A CA 1
ATOM 656 C C . ARG A 1 83 ? -0.377 -5.170 3.816 1.00 92.31 83 ARG A C 1
ATOM 658 O O . ARG A 1 83 ? -1.594 -5.272 3.684 1.00 92.31 83 ARG A O 1
ATOM 665 N N . ALA A 1 84 ? 0.405 -4.568 2.926 1.00 91.25 84 ALA A N 1
ATOM 666 C CA . ALA A 1 84 ? -0.071 -4.166 1.608 1.00 91.25 84 ALA A CA 1
ATOM 667 C C . ALA A 1 84 ? -0.080 -5.391 0.693 1.00 91.25 84 ALA A C 1
ATOM 669 O O . ALA A 1 84 ? 0.925 -6.097 0.602 1.00 91.25 84 ALA A O 1
ATOM 670 N N . MET A 1 85 ? -1.208 -5.648 0.040 1.00 91.25 85 MET A N 1
ATOM 671 C CA . MET A 1 85 ? -1.404 -6.776 -0.868 1.00 91.25 85 MET A CA 1
ATOM 672 C C . MET A 1 85 ? -1.879 -6.263 -2.227 1.00 91.25 85 MET A C 1
ATOM 674 O O . MET A 1 85 ? -2.745 -5.393 -2.288 1.00 91.25 85 MET A O 1
ATOM 678 N N . CYS A 1 86 ? -1.331 -6.820 -3.298 1.00 90.50 86 CYS A N 1
ATOM 679 C CA . CYS A 1 86 ? -1.732 -6.595 -4.680 1.00 90.50 86 CYS A CA 1
ATOM 680 C C . CYS A 1 86 ? -1.701 -7.948 -5.394 1.00 90.50 86 CYS A C 1
ATOM 682 O O . CYS A 1 86 ? -0.652 -8.595 -5.426 1.00 90.50 86 CYS A O 1
ATOM 684 N N . GLY A 1 87 ? -2.850 -8.408 -5.891 1.00 88.81 87 GLY A N 1
ATOM 685 C CA . GLY A 1 87 ? -2.989 -9.778 -6.386 1.00 88.81 87 GLY A CA 1
ATOM 686 C C . GLY A 1 87 ? -2.535 -10.799 -5.335 1.00 88.81 87 GLY A C 1
ATOM 687 O O . GLY A 1 87 ? -3.020 -10.817 -4.201 1.00 88.81 87 GLY A O 1
ATOM 688 N N . ARG A 1 88 ? -1.569 -11.649 -5.688 1.00 88.69 88 ARG A N 1
ATOM 689 C CA . ARG A 1 88 ? -1.024 -12.678 -4.778 1.00 88.69 88 ARG A CA 1
ATOM 690 C C . ARG A 1 88 ? 0.204 -12.218 -4.001 1.00 88.69 88 ARG A C 1
ATOM 692 O O . ARG A 1 88 ? 0.664 -12.922 -3.099 1.00 88.69 88 ARG A O 1
ATOM 699 N N . THR A 1 89 ? 0.712 -11.035 -4.317 1.00 90.94 89 THR A N 1
ATOM 700 C CA . THR A 1 89 ? 1.952 -10.512 -3.758 1.00 90.94 89 THR A CA 1
ATOM 701 C C . THR A 1 89 ? 1.652 -9.481 -2.683 1.00 90.94 89 THR A C 1
ATOM 703 O O . THR A 1 89 ? 0.677 -8.735 -2.737 1.00 90.94 89 THR A O 1
ATOM 706 N N . GLY A 1 90 ? 2.503 -9.414 -1.665 1.00 90.88 90 GLY A N 1
ATOM 707 C CA . GLY A 1 90 ? 2.363 -8.370 -0.667 1.00 90.88 90 GLY A CA 1
ATOM 708 C C . GLY A 1 90 ? 3.567 -8.212 0.227 1.00 90.88 90 GLY A C 1
ATOM 709 O O . GLY A 1 90 ? 4.376 -9.126 0.392 1.00 90.88 90 GLY A O 1
ATOM 710 N N . ILE A 1 91 ? 3.637 -7.040 0.837 1.00 92.00 91 ILE A N 1
ATOM 711 C CA . ILE A 1 91 ? 4.779 -6.547 1.592 1.00 92.00 91 ILE A CA 1
ATOM 712 C C . ILE A 1 91 ? 4.306 -5.917 2.904 1.00 92.00 91 ILE A C 1
ATOM 714 O O . ILE A 1 91 ? 3.160 -5.472 3.017 1.00 92.00 91 ILE A O 1
ATOM 718 N N . GLN A 1 92 ? 5.170 -5.894 3.919 1.00 92.00 92 GLN A N 1
ATOM 719 C CA . GLN A 1 92 ? 4.880 -5.128 5.127 1.00 92.00 92 GLN A CA 1
ATOM 720 C C . GLN A 1 92 ? 4.795 -3.638 4.794 1.00 92.00 92 GLN A C 1
ATOM 722 O O . GLN A 1 92 ? 5.591 -3.124 4.007 1.00 92.00 92 GLN A O 1
ATOM 727 N N . TRP A 1 93 ? 3.849 -2.945 5.425 1.00 90.56 93 TRP A N 1
ATOM 728 C CA . TRP A 1 93 ? 3.643 -1.515 5.214 1.00 90.56 93 TRP A CA 1
ATOM 729 C C . TRP A 1 93 ? 4.907 -0.695 5.470 1.00 90.56 93 TRP A C 1
ATOM 731 O O . TRP A 1 93 ? 5.268 0.128 4.639 1.00 90.56 93 TRP A O 1
ATOM 741 N N . GLY A 1 94 ? 5.630 -0.991 6.556 1.00 89.00 94 GLY A N 1
ATOM 742 C CA . GLY A 1 94 ? 6.888 -0.313 6.888 1.00 89.00 94 GLY A CA 1
ATOM 743 C C . GLY A 1 94 ? 7.958 -0.448 5.799 1.00 89.00 94 GLY A C 1
ATOM 744 O O . GLY A 1 94 ? 8.659 0.511 5.493 1.00 89.00 94 GLY A O 1
ATOM 745 N N . THR A 1 95 ? 8.047 -1.616 5.159 1.00 89.50 95 THR A N 1
ATOM 746 C CA . THR A 1 95 ? 8.977 -1.855 4.047 1.00 89.50 95 THR A CA 1
ATOM 747 C C . THR A 1 95 ? 8.567 -1.074 2.798 1.00 89.50 95 THR A C 1
ATOM 749 O O . THR A 1 95 ? 9.421 -0.495 2.135 1.00 89.50 95 THR A O 1
ATOM 752 N N . LEU A 1 96 ? 7.264 -1.004 2.497 1.00 88.75 96 LEU A N 1
ATOM 753 C CA . LEU A 1 96 ? 6.756 -0.190 1.390 1.00 88.75 96 LEU A CA 1
ATOM 754 C C . LEU A 1 96 ? 7.052 1.299 1.609 1.00 88.75 96 LEU A C 1
ATOM 756 O O . LEU A 1 96 ? 7.534 1.966 0.700 1.00 88.75 96 LEU A O 1
ATOM 760 N N . THR A 1 97 ? 6.813 1.813 2.818 1.00 88.31 97 THR A N 1
ATOM 761 C CA . THR A 1 97 ? 7.105 3.214 3.148 1.00 88.31 97 THR A CA 1
ATOM 762 C C . THR A 1 97 ? 8.601 3.511 3.134 1.00 88.31 97 THR A C 1
ATOM 764 O O . THR A 1 97 ? 8.990 4.578 2.677 1.00 88.31 97 THR A O 1
ATOM 767 N N . ALA A 1 98 ? 9.450 2.573 3.569 1.00 87.06 98 ALA A N 1
ATOM 768 C CA . ALA A 1 98 ? 10.902 2.730 3.491 1.00 87.06 98 ALA A CA 1
ATOM 769 C C . ALA A 1 98 ? 11.387 2.817 2.034 1.00 87.06 98 ALA A C 1
ATOM 771 O O . ALA A 1 98 ? 12.181 3.692 1.707 1.00 87.06 98 ALA A O 1
ATOM 772 N N . ALA A 1 99 ? 10.851 1.982 1.136 1.00 84.81 99 ALA A N 1
ATOM 773 C CA . ALA A 1 99 ? 11.182 2.035 -0.291 1.00 84.81 99 ALA A CA 1
ATOM 774 C C . ALA A 1 99 ? 10.814 3.381 -0.949 1.00 84.81 99 ALA A C 1
ATOM 776 O O . ALA A 1 99 ? 11.495 3.827 -1.875 1.00 84.81 99 ALA A O 1
ATOM 777 N N . LEU A 1 100 ? 9.740 4.017 -0.472 1.00 83.75 100 LEU A N 1
ATOM 778 C CA . LEU A 1 100 ? 9.263 5.322 -0.939 1.00 83.75 100 LEU A CA 1
ATOM 779 C C . LEU A 1 100 ? 10.009 6.510 -0.307 1.00 83.75 100 LEU A C 1
ATOM 781 O O . LEU A 1 100 ? 10.017 7.581 -0.892 1.00 83.75 100 LEU A O 1
ATOM 785 N N . ALA A 1 101 ? 10.612 6.346 0.874 1.00 79.00 101 ALA A N 1
ATOM 786 C CA . ALA A 1 101 ? 11.243 7.443 1.617 1.00 79.00 101 ALA A CA 1
ATOM 787 C C . ALA A 1 101 ? 12.671 7.791 1.153 1.00 79.00 101 ALA A C 1
ATOM 789 O O . ALA A 1 101 ? 13.179 8.851 1.504 1.00 79.00 101 ALA A O 1
ATOM 790 N N . HIS A 1 102 ? 13.329 6.905 0.400 1.00 59.75 102 HIS A N 1
ATOM 791 C CA . HIS A 1 102 ? 14.666 7.123 -0.168 1.00 59.75 102 HIS A CA 1
ATOM 792 C C . HIS A 1 102 ? 14.613 7.841 -1.531 1.00 59.75 102 HIS A C 1
ATOM 794 O O . HIS A 1 102 ? 15.202 7.364 -2.502 1.00 59.75 102 HIS A O 1
ATOM 800 N N . GLU A 1 103 ? 13.877 8.949 -1.610 1.00 53.16 103 GLU A N 1
ATOM 801 C CA . GLU A 1 103 ? 13.868 9.876 -2.754 1.00 53.16 103 GLU A CA 1
ATOM 802 C C . GLU A 1 103 ? 14.299 11.282 -2.332 1.00 53.16 103 GLU A C 1
ATOM 804 O O . GLU A 1 103 ? 13.883 11.724 -1.235 1.00 53.16 103 GLU A O 1
#